Protein AF-A0A147I301-F1 (afdb_monomer)

Mean predicted aligned error: 10.92 Å

Foldseek 3Di:
DDDPDDPPPPPDDPDDDPDPDDPLVVLLVLLVVLFPPVLVVQLVVQLVVLVVDPPPVVSQVSNQVSLVVSLVVGLVVLVVPDDPPDPSPVSSVLRSLSSVLSCCQPCVCRHPVPPRDNVVSSVSSVVSSVVVVVDPPPDD

Organism: NCBI:txid869719

Radius of gyration: 18.65 Å; Cα contacts (8 Å, |Δi|>4): 94; chains: 1; bounding box: 42×57×46 Å

Sequence (140 aa):
MARLYYPQIRRGSLAGGKDNGVDIGEASRKIAKLIPVEIVTAYAALVSASLIVKWETLRFPLVYACFVICWGLTPLYLNMVADAGKPKRNQLIVGGLAFPVWAYLISGHQVVPQFYDPGLATILALLFSLVSALIPMNRN

Structure (mmCIF, N/CA/C/O backbone):
data_AF-A0A147I301-F1
#
_entry.id   AF-A0A147I301-F1
#
loop_
_atom_site.group_PDB
_atom_site.id
_atom_site.type_symbol
_atom_site.label_atom_id
_atom_site.label_alt_id
_atom_site.label_comp_id
_atom_site.label_asym_id
_atom_site.label_entity_id
_atom_site.label_seq_id
_atom_site.pdbx_PDB_ins_code
_atom_site.Cartn_x
_atom_site.Cartn_y
_atom_site.Cartn_z
_atom_site.occupancy
_atom_site.B_iso_or_equiv
_atom_site.auth_seq_id
_atom_site.auth_comp_id
_atom_site.auth_asym_id
_atom_site.auth_atom_id
_atom_site.pdbx_PDB_model_num
ATOM 1 N N . MET A 1 1 ? -22.581 46.675 5.340 1.00 49.38 1 MET A N 1
ATOM 2 C CA . MET A 1 1 ? -22.611 45.248 5.731 1.00 49.38 1 MET A CA 1
ATOM 3 C C . MET A 1 1 ? -22.808 44.404 4.480 1.00 49.38 1 MET A C 1
ATOM 5 O O . MET A 1 1 ? -23.922 44.313 3.984 1.00 49.38 1 MET A O 1
ATOM 9 N N . ALA A 1 2 ? -21.719 43.880 3.915 1.00 46.56 2 ALA A N 1
ATOM 10 C CA . ALA A 1 2 ? -21.736 43.120 2.668 1.00 46.56 2 ALA A CA 1
ATOM 11 C C . ALA A 1 2 ? -21.723 41.615 2.978 1.00 46.56 2 ALA A C 1
ATOM 13 O O . ALA A 1 2 ? -20.779 41.110 3.583 1.00 46.56 2 ALA A O 1
ATOM 14 N N . ARG A 1 3 ? -22.790 40.907 2.590 1.00 51.81 3 ARG A N 1
ATOM 15 C CA . ARG A 1 3 ? -22.838 39.440 2.582 1.00 51.81 3 ARG A CA 1
ATOM 16 C C . ARG A 1 3 ? -21.849 38.944 1.528 1.00 51.81 3 ARG A C 1
ATOM 18 O O . ARG A 1 3 ? -22.073 39.150 0.339 1.00 51.81 3 ARG A O 1
ATOM 25 N N . LEU A 1 4 ? -20.778 38.290 1.967 1.00 52.66 4 LEU A N 1
ATOM 26 C CA . LEU A 1 4 ? -19.875 37.558 1.085 1.00 52.66 4 LEU A CA 1
ATOM 27 C C . LEU A 1 4 ? -20.636 36.373 0.480 1.00 52.66 4 LEU A C 1
ATOM 29 O O . LEU A 1 4 ? -20.881 35.357 1.128 1.00 52.66 4 LEU A O 1
ATOM 33 N N . TYR A 1 5 ? -21.052 36.557 -0.768 1.00 50.88 5 TYR A N 1
ATOM 34 C CA . TYR A 1 5 ? -21.551 35.519 -1.653 1.00 50.88 5 TYR A CA 1
ATOM 35 C C . TYR A 1 5 ? -20.338 34.675 -2.065 1.00 50.88 5 TYR A C 1
ATOM 37 O O . TYR A 1 5 ? -19.540 35.106 -2.893 1.00 50.88 5 TYR A O 1
ATOM 45 N N . TYR A 1 6 ? -20.150 33.497 -1.470 1.00 56.66 6 TYR A N 1
ATOM 46 C CA . TYR A 1 6 ? -19.228 32.524 -2.051 1.00 56.66 6 TYR A CA 1
ATOM 47 C C . TYR A 1 6 ? -19.899 31.929 -3.291 1.00 56.66 6 TYR A C 1
ATOM 49 O O . TYR A 1 6 ? -20.953 31.299 -3.152 1.00 56.66 6 TYR A O 1
ATOM 57 N N . PRO A 1 7 ? -19.337 32.089 -4.501 1.00 46.91 7 PRO A N 1
ATOM 58 C CA . PRO A 1 7 ? -19.775 31.285 -5.623 1.00 46.91 7 PRO A CA 1
ATOM 59 C C . PRO A 1 7 ? -19.456 29.823 -5.298 1.00 46.91 7 PRO A C 1
ATOM 61 O O . PRO A 1 7 ? -18.299 29.432 -5.147 1.00 46.91 7 PRO A O 1
ATOM 64 N N . GLN A 1 8 ? -20.506 29.016 -5.164 1.00 50.91 8 GLN A N 1
ATOM 65 C CA . GLN A 1 8 ? -20.429 27.564 -5.263 1.00 50.91 8 GLN A CA 1
ATOM 66 C C . GLN A 1 8 ? -19.716 27.236 -6.578 1.00 50.91 8 GLN A C 1
ATOM 68 O O . GLN A 1 8 ? -20.297 27.378 -7.656 1.00 50.91 8 GLN A O 1
ATOM 73 N N . ILE A 1 9 ? -18.444 26.838 -6.498 1.00 47.34 9 ILE A N 1
ATOM 74 C CA . ILE A 1 9 ? -17.712 26.319 -7.650 1.00 47.34 9 ILE A CA 1
ATOM 75 C C . ILE A 1 9 ? -18.416 25.023 -8.044 1.00 47.34 9 ILE A C 1
ATOM 77 O O . ILE A 1 9 ? -18.209 23.967 -7.443 1.00 47.34 9 ILE A O 1
ATOM 81 N N . ARG A 1 10 ? -19.288 25.125 -9.052 1.00 43.50 10 ARG A N 1
ATOM 82 C CA . ARG A 1 10 ? -19.818 23.989 -9.799 1.00 43.50 10 ARG A CA 1
ATOM 83 C C . ARG A 1 10 ? -18.626 23.170 -10.283 1.00 43.50 10 ARG A C 1
ATOM 85 O O . ARG A 1 10 ? -17.946 23.551 -11.232 1.00 43.50 10 ARG A O 1
ATOM 92 N N . ARG A 1 11 ? -18.399 22.020 -9.650 1.00 48.19 11 ARG A N 1
ATOM 93 C CA . ARG A 1 11 ? -17.652 20.906 -10.238 1.00 48.19 11 ARG A CA 1
ATOM 94 C C . ARG A 1 11 ? -18.454 20.386 -11.437 1.00 48.19 11 ARG A C 1
ATOM 96 O O . ARG A 1 11 ? -19.238 19.456 -11.308 1.00 48.19 11 ARG A O 1
ATOM 103 N N . GLY A 1 12 ? -18.291 21.038 -12.585 1.00 35.34 12 GLY A N 1
ATOM 104 C CA . GLY A 1 12 ? -18.543 20.458 -13.902 1.00 35.34 12 GLY A CA 1
ATOM 105 C C . GLY A 1 12 ? -17.197 19.996 -14.451 1.00 35.34 12 GLY A C 1
ATOM 106 O O . GLY A 1 12 ? -16.298 20.803 -14.635 1.00 35.34 12 GLY A O 1
ATOM 107 N N . SER A 1 13 ? -16.981 18.687 -14.515 1.00 41.03 13 SER A N 1
ATOM 108 C CA . SER A 1 13 ? -17.124 17.932 -15.763 1.00 41.03 13 SER A CA 1
ATOM 109 C C . SER A 1 13 ? -15.887 18.047 -16.655 1.00 41.03 13 SER A C 1
ATOM 111 O O . SER A 1 13 ? -15.874 18.786 -17.634 1.00 41.03 13 SER A O 1
ATOM 113 N N . LEU A 1 14 ? -14.882 17.224 -16.351 1.00 41.22 14 LEU A N 1
ATOM 114 C CA . LEU A 1 14 ? -14.133 16.553 -17.407 1.00 41.22 14 LEU A CA 1
ATOM 115 C C . LEU A 1 14 ? -14.726 15.155 -17.525 1.00 41.22 14 LEU A C 1
ATOM 117 O O . LEU A 1 14 ? -14.475 14.272 -16.709 1.00 41.22 14 LEU A O 1
ATOM 121 N N . ALA A 1 15 ? -15.609 15.030 -18.509 1.00 41.59 15 ALA A N 1
ATOM 122 C CA . ALA A 1 15 ? -16.113 13.768 -18.992 1.00 41.59 15 ALA A CA 1
ATOM 123 C C . ALA A 1 15 ? -14.938 12.914 -19.481 1.00 41.59 15 ALA A C 1
ATOM 125 O O . ALA A 1 15 ? -14.128 13.355 -20.293 1.00 41.59 15 ALA A O 1
ATOM 126 N N . GLY A 1 16 ? -14.894 11.683 -18.991 1.00 33.72 16 GLY A N 1
ATOM 127 C CA . GLY A 1 16 ? -13.995 10.639 -19.445 1.00 33.72 16 GLY A CA 1
ATOM 128 C C . GLY A 1 16 ? -14.456 9.314 -18.863 1.00 33.72 16 GLY A C 1
ATOM 129 O O . GLY A 1 16 ? -13.964 8.906 -17.822 1.00 33.72 16 GLY A O 1
ATOM 130 N N . GLY A 1 17 ? -15.428 8.681 -19.521 1.00 33.94 17 GLY A N 1
ATOM 131 C CA . GLY A 1 17 ? -15.779 7.282 -19.270 1.00 33.94 17 GLY A CA 1
ATOM 132 C C . GLY A 1 17 ? -17.070 7.077 -18.489 1.00 33.94 17 GLY A C 1
ATOM 133 O O . GLY A 1 17 ? -17.086 6.973 -17.270 1.00 33.94 17 GLY A O 1
ATOM 134 N N . LYS A 1 18 ? -18.166 6.959 -19.233 1.00 46.00 18 LYS A N 1
ATOM 135 C CA . LYS A 1 18 ? -19.374 6.264 -18.803 1.00 46.00 18 LYS A CA 1
ATOM 136 C C . LYS A 1 18 ? -19.046 4.769 -18.838 1.00 46.00 18 LYS A C 1
ATOM 138 O O . LYS A 1 18 ? -19.256 4.144 -19.868 1.00 46.00 18 LYS A O 1
ATOM 143 N N . ASP A 1 19 ? -18.496 4.232 -17.756 1.00 43.81 19 ASP A N 1
ATOM 144 C CA . ASP A 1 19 ? -18.355 2.790 -17.572 1.00 43.81 19 ASP A CA 1
ATOM 145 C C . ASP A 1 19 ? -19.260 2.376 -16.415 1.00 43.81 19 ASP A C 1
ATOM 147 O O . ASP A 1 19 ? -19.164 2.913 -15.316 1.00 43.81 19 ASP A O 1
ATOM 151 N N . ASN A 1 20 ? -20.112 1.375 -16.631 1.00 45.38 20 ASN A N 1
ATOM 152 C CA . ASN A 1 20 ? -20.772 0.630 -15.550 1.00 45.38 20 ASN A CA 1
ATOM 153 C C . ASN A 1 20 ? -19.755 -0.270 -14.805 1.00 45.38 20 ASN A C 1
ATOM 155 O O . ASN A 1 20 ? -20.093 -1.352 -14.328 1.00 45.38 20 ASN A O 1
ATOM 159 N N . GLY A 1 21 ? -18.489 0.151 -14.778 1.00 53.06 21 GLY A N 1
ATOM 160 C CA . GLY A 1 21 ? -17.378 -0.478 -14.098 1.00 53.06 21 GLY A CA 1
ATOM 161 C C . GLY A 1 21 ? -17.239 0.115 -12.705 1.00 53.06 21 GLY A C 1
ATOM 162 O O . GLY A 1 21 ? -17.524 1.285 -12.464 1.00 53.06 21 GLY A O 1
ATOM 163 N N . VAL A 1 22 ? -16.828 -0.726 -11.770 1.00 61.50 22 VAL A N 1
ATOM 164 C CA . VAL A 1 22 ? -16.549 -0.364 -10.380 1.00 61.50 22 VAL A CA 1
ATOM 165 C C . VAL A 1 22 ? -15.634 0.867 -10.336 1.00 61.50 22 VAL A C 1
ATOM 167 O O . VAL A 1 22 ? -14.560 0.845 -10.932 1.00 61.50 22 VAL A O 1
ATOM 170 N N . ASP A 1 23 ? -16.028 1.925 -9.616 1.00 74.88 23 ASP A N 1
ATOM 171 C CA . ASP A 1 23 ? -15.195 3.122 -9.435 1.00 74.88 23 ASP A CA 1
ATOM 172 C C . ASP A 1 23 ? -14.007 2.793 -8.510 1.00 74.88 23 ASP A C 1
ATOM 174 O O . ASP A 1 23 ? -14.069 2.877 -7.276 1.00 74.88 23 ASP A O 1
ATOM 178 N N . ILE A 1 24 ? -12.912 2.345 -9.129 1.00 71.25 24 ILE A N 1
ATOM 179 C CA . ILE A 1 24 ? -11.674 1.908 -8.466 1.00 71.25 24 ILE A CA 1
ATOM 180 C C . ILE A 1 24 ? -11.107 3.023 -7.575 1.00 71.25 24 ILE A C 1
ATOM 182 O O . ILE A 1 24 ? -10.552 2.759 -6.502 1.00 71.25 24 ILE A O 1
ATOM 186 N N . GLY A 1 25 ? -11.282 4.282 -7.988 1.00 76.38 25 GLY A N 1
ATOM 187 C CA . GLY A 1 25 ? -10.840 5.444 -7.226 1.00 76.38 25 GLY A CA 1
ATOM 188 C C . GLY A 1 25 ? -11.597 5.588 -5.908 1.00 76.38 25 GLY A C 1
ATOM 189 O O . GLY A 1 25 ? -10.996 5.909 -4.878 1.00 76.38 25 GLY A O 1
ATOM 190 N N . GLU A 1 26 ? -12.900 5.316 -5.907 1.00 80.06 26 GLU A N 1
ATOM 191 C CA . GLU A 1 26 ? -13.709 5.337 -4.690 1.00 80.06 26 GLU A CA 1
ATOM 192 C C . GLU A 1 26 ? -13.355 4.176 -3.748 1.00 80.06 26 GLU A C 1
ATOM 194 O O . GLU A 1 26 ? -13.159 4.401 -2.547 1.00 80.06 26 GLU A O 1
ATOM 199 N N . ALA A 1 27 ? -13.213 2.956 -4.279 1.00 80.19 27 ALA A N 1
ATOM 200 C CA . ALA A 1 27 ? -12.814 1.782 -3.499 1.00 80.19 27 ALA A CA 1
ATOM 201 C C . ALA A 1 27 ? -11.448 1.998 -2.826 1.00 80.19 27 ALA A C 1
ATOM 203 O O . ALA A 1 27 ? -11.322 1.838 -1.611 1.00 80.19 27 ALA A O 1
ATOM 204 N N . SER A 1 28 ? -10.457 2.481 -3.582 1.00 82.69 28 SER A N 1
ATOM 205 C CA . SER A 1 28 ? -9.136 2.832 -3.054 1.00 82.69 28 SER A CA 1
ATOM 206 C C . SER A 1 28 ? -9.218 3.837 -1.903 1.00 82.69 28 SER A C 1
ATOM 208 O O . SER A 1 28 ? -8.630 3.618 -0.844 1.00 82.69 28 SER A O 1
ATOM 210 N N . ARG A 1 29 ? -10.007 4.911 -2.055 1.00 84.56 29 ARG A N 1
ATOM 211 C CA . ARG A 1 29 ? -10.186 5.925 -1.001 1.00 84.56 29 ARG A CA 1
ATOM 212 C C . ARG A 1 29 ? -10.822 5.356 0.262 1.00 84.56 29 ARG A C 1
ATOM 214 O O . ARG A 1 29 ? -10.479 5.805 1.352 1.00 84.56 29 ARG A O 1
ATOM 221 N N . LYS A 1 30 ? -11.764 4.416 0.143 1.00 84.62 30 LYS A N 1
ATOM 222 C CA . LYS A 1 30 ? -12.389 3.766 1.307 1.00 84.62 30 LYS A CA 1
ATOM 223 C C . LYS A 1 30 ? -11.376 2.923 2.073 1.00 84.62 30 LYS A C 1
ATOM 225 O O . LYS A 1 30 ? -11.301 3.053 3.289 1.00 84.62 30 LYS A O 1
ATOM 230 N N . ILE A 1 31 ? -10.561 2.142 1.366 1.00 83.81 31 ILE A N 1
ATOM 231 C CA . ILE A 1 31 ? -9.522 1.307 1.981 1.00 83.81 31 ILE A CA 1
ATOM 232 C C . ILE A 1 31 ? -8.424 2.181 2.600 1.00 83.81 31 ILE A C 1
ATOM 234 O O . ILE A 1 31 ? -8.017 1.941 3.732 1.00 83.81 31 ILE A O 1
ATOM 238 N N . ALA A 1 32 ? -8.016 3.255 1.917 1.00 84.38 32 ALA A N 1
ATOM 239 C CA . ALA A 1 32 ? -7.007 4.190 2.413 1.00 84.38 32 ALA A CA 1
ATOM 240 C C . ALA A 1 32 ? -7.388 4.843 3.753 1.00 84.38 32 ALA A C 1
ATOM 242 O O . ALA A 1 32 ? -6.507 5.146 4.547 1.00 84.38 32 ALA A O 1
ATOM 243 N N . LYS A 1 33 ? -8.686 5.023 4.045 1.00 85.25 33 LYS A N 1
ATOM 244 C CA . LYS A 1 33 ? -9.157 5.557 5.339 1.00 85.25 33 LYS A CA 1
ATOM 245 C C . LYS A 1 33 ? -8.899 4.623 6.524 1.00 85.25 33 LYS A C 1
ATOM 247 O O . LYS A 1 33 ? -8.983 5.070 7.662 1.00 85.25 33 LYS A O 1
ATOM 252 N N . LEU A 1 34 ? -8.644 3.340 6.269 1.00 84.06 34 LEU A N 1
ATOM 253 C CA . LEU A 1 34 ? -8.349 2.342 7.300 1.00 84.06 34 LEU A CA 1
ATOM 254 C C . LEU A 1 34 ? -6.855 2.299 7.655 1.00 84.06 34 LEU A C 1
ATOM 256 O O . LEU A 1 34 ? -6.466 1.611 8.596 1.00 84.06 34 LEU A O 1
ATOM 260 N N . ILE A 1 35 ? -6.028 3.029 6.906 1.00 87.56 35 ILE A N 1
ATOM 261 C CA . ILE A 1 35 ? -4.578 3.104 7.059 1.00 87.56 35 ILE A CA 1
ATOM 262 C C . ILE A 1 35 ? -4.237 4.510 7.586 1.00 87.56 35 ILE A C 1
ATOM 264 O O . ILE A 1 35 ? -4.861 5.483 7.156 1.00 87.56 35 ILE A O 1
ATOM 268 N N . PRO A 1 36 ? -3.250 4.663 8.487 1.00 87.62 36 PRO A N 1
ATOM 269 C CA . PRO A 1 36 ? -2.754 5.980 8.878 1.00 87.62 36 PRO A CA 1
ATOM 270 C C . PRO A 1 36 ? -2.301 6.802 7.662 1.00 87.62 36 PRO A C 1
ATOM 272 O O . PRO A 1 36 ? -1.589 6.299 6.783 1.00 87.62 36 PRO A O 1
ATOM 275 N N . VAL A 1 37 ? -2.709 8.071 7.602 1.00 89.44 37 VAL A N 1
ATOM 276 C CA . VAL A 1 37 ? -2.473 8.943 6.437 1.00 89.44 37 VAL A CA 1
ATOM 277 C C . VAL A 1 37 ? -0.981 9.197 6.201 1.00 89.44 37 VAL A C 1
ATOM 279 O O . VAL A 1 37 ? -0.539 9.346 5.062 1.00 89.44 37 VAL A O 1
ATOM 282 N N . GLU A 1 38 ? -0.184 9.178 7.263 1.00 91.81 38 GLU A N 1
ATOM 283 C CA . GLU A 1 38 ? 1.268 9.316 7.244 1.00 91.81 38 GLU A CA 1
ATOM 284 C C . GLU A 1 38 ? 1.914 8.157 6.481 1.00 91.81 38 GLU A C 1
ATOM 286 O O . GLU A 1 38 ? 2.797 8.374 5.656 1.00 91.81 38 GLU A O 1
ATOM 291 N N . ILE A 1 39 ? 1.428 6.928 6.693 1.00 92.25 39 ILE A N 1
ATOM 292 C CA . ILE A 1 39 ? 1.944 5.739 6.007 1.00 92.25 39 ILE A CA 1
ATOM 293 C C . ILE A 1 39 ? 1.553 5.765 4.528 1.00 92.25 39 ILE A C 1
ATOM 295 O O . ILE A 1 39 ? 2.390 5.505 3.664 1.00 92.25 39 ILE A O 1
ATOM 299 N N . VAL A 1 40 ? 0.301 6.123 4.226 1.00 91.06 40 VAL A N 1
ATOM 300 C CA . VAL A 1 40 ? -0.206 6.238 2.848 1.00 91.06 40 VAL A CA 1
ATOM 301 C C . VAL A 1 40 ? 0.589 7.276 2.055 1.00 91.06 40 VAL A C 1
ATOM 303 O O . VAL A 1 40 ? 1.033 6.995 0.941 1.00 91.06 40 VAL A O 1
ATOM 306 N N . THR A 1 41 ? 0.791 8.466 2.624 1.00 92.44 41 THR A N 1
ATOM 307 C CA . THR A 1 41 ? 1.517 9.558 1.959 1.00 92.44 41 THR A CA 1
ATOM 308 C C . THR A 1 41 ? 3.004 9.250 1.815 1.00 92.44 41 THR A C 1
ATOM 310 O O . THR A 1 41 ? 3.545 9.444 0.725 1.00 92.44 41 THR A O 1
ATOM 313 N N . ALA A 1 42 ? 3.651 8.701 2.850 1.00 93.38 42 ALA A N 1
ATOM 314 C CA . ALA A 1 42 ? 5.047 8.277 2.782 1.00 93.38 42 ALA A CA 1
ATOM 315 C C . ALA A 1 42 ? 5.257 7.199 1.712 1.00 93.38 42 ALA A C 1
ATOM 317 O O . ALA A 1 42 ? 6.143 7.333 0.870 1.00 93.38 42 ALA A O 1
ATOM 318 N N . TYR A 1 43 ? 4.412 6.165 1.688 1.00 93.12 43 TYR A N 1
ATOM 319 C CA . TYR A 1 43 ? 4.502 5.107 0.686 1.00 93.12 43 TYR A CA 1
ATOM 320 C C . TYR A 1 43 ? 4.292 5.648 -0.731 1.00 93.12 43 TYR A C 1
ATOM 322 O O . TYR A 1 43 ? 5.111 5.392 -1.611 1.00 93.12 43 TYR A O 1
ATOM 330 N N . ALA A 1 44 ? 3.245 6.449 -0.956 1.00 90.62 44 ALA A N 1
ATOM 331 C CA . ALA A 1 44 ? 2.974 7.038 -2.266 1.00 90.62 44 ALA A CA 1
ATOM 332 C C . ALA A 1 44 ? 4.136 7.921 -2.756 1.00 90.62 44 ALA A C 1
ATOM 334 O O . ALA A 1 44 ? 4.502 7.866 -3.934 1.00 90.62 44 ALA A O 1
ATOM 335 N N . ALA A 1 45 ? 4.750 8.696 -1.856 1.00 93.19 45 ALA A N 1
ATOM 336 C CA . ALA A 1 45 ? 5.921 9.509 -2.163 1.00 93.19 45 ALA A CA 1
ATOM 337 C C . ALA A 1 45 ? 7.146 8.647 -2.508 1.00 93.19 45 ALA A C 1
ATOM 339 O O . ALA A 1 45 ? 7.804 8.914 -3.509 1.00 93.19 45 ALA A O 1
ATOM 340 N N . LEU A 1 46 ? 7.423 7.590 -1.736 1.00 92.25 46 LEU A N 1
ATOM 341 C CA . LEU A 1 46 ? 8.540 6.668 -1.980 1.00 92.25 46 LEU A CA 1
ATOM 342 C C . LEU A 1 46 ? 8.391 5.919 -3.309 1.00 92.25 46 LEU A C 1
ATOM 344 O O . LEU A 1 46 ? 9.338 5.844 -4.092 1.00 92.25 46 LEU A O 1
ATOM 348 N N . VAL A 1 47 ? 7.188 5.419 -3.598 1.00 90.50 47 VAL A N 1
ATOM 349 C CA . VAL A 1 47 ? 6.868 4.776 -4.878 1.00 90.50 47 VAL A CA 1
ATOM 350 C C . VAL A 1 47 ? 7.061 5.766 -6.026 1.00 90.50 47 VAL A C 1
ATOM 352 O O . VAL A 1 47 ? 7.727 5.437 -7.004 1.00 90.50 47 VAL A O 1
ATOM 355 N N . SER A 1 48 ? 6.572 7.000 -5.892 1.00 89.50 48 SER A N 1
ATOM 356 C CA . SER A 1 48 ? 6.757 8.040 -6.914 1.00 89.50 48 SER A CA 1
ATOM 357 C C . SER A 1 48 ? 8.232 8.408 -7.108 1.00 89.50 48 SER A C 1
ATOM 359 O O . SER A 1 48 ? 8.692 8.547 -8.238 1.00 89.50 48 SER A O 1
ATOM 361 N N . ALA A 1 49 ? 9.002 8.504 -6.023 1.00 90.06 49 ALA A N 1
ATOM 362 C CA . ALA A 1 49 ? 10.437 8.771 -6.068 1.00 90.06 49 ALA A CA 1
ATOM 363 C C . ALA A 1 49 ? 11.215 7.635 -6.751 1.00 90.06 49 ALA A C 1
ATOM 365 O O . ALA A 1 49 ? 12.176 7.897 -7.475 1.00 90.06 49 ALA A O 1
ATOM 366 N N . SER A 1 50 ? 10.773 6.383 -6.598 1.00 87.06 50 SER A N 1
ATOM 367 C CA . SER A 1 50 ? 11.382 5.236 -7.282 1.00 87.06 50 SER A CA 1
ATOM 368 C C . SER A 1 50 ? 11.321 5.348 -8.811 1.00 87.06 50 SER A C 1
ATOM 370 O O . SER A 1 50 ? 12.200 4.830 -9.495 1.00 87.06 50 SER A O 1
ATOM 372 N N . LEU A 1 51 ? 10.329 6.067 -9.356 1.00 85.75 51 LEU A N 1
ATOM 373 C CA . LEU A 1 51 ? 10.187 6.302 -10.798 1.00 85.75 51 LEU A CA 1
ATOM 374 C C . LEU A 1 51 ? 11.305 7.194 -11.355 1.00 85.75 51 LEU A C 1
ATOM 376 O O . LEU A 1 51 ? 11.569 7.171 -12.552 1.00 85.75 51 LEU A O 1
ATOM 380 N N . ILE A 1 52 ? 11.952 7.979 -10.490 1.00 90.00 52 ILE A N 1
ATOM 381 C CA . ILE A 1 52 ? 13.036 8.906 -10.840 1.00 90.00 52 ILE A CA 1
ATOM 382 C C . ILE A 1 52 ? 14.389 8.171 -10.876 1.00 90.00 52 ILE A C 1
ATOM 384 O O . ILE A 1 52 ? 15.343 8.624 -11.515 1.00 90.00 52 ILE A O 1
ATOM 388 N N . VAL A 1 53 ? 14.493 7.018 -10.207 1.00 88.31 53 VAL A N 1
ATOM 389 C CA . VAL A 1 53 ? 15.720 6.220 -10.155 1.00 88.31 53 VAL A CA 1
ATOM 390 C C . VAL A 1 53 ? 15.992 5.614 -11.532 1.00 88.31 53 VAL A C 1
ATOM 392 O O . VAL A 1 53 ? 15.255 4.758 -12.008 1.00 88.31 53 VAL A O 1
ATOM 395 N N . LYS A 1 54 ? 17.095 6.036 -12.164 1.00 86.25 54 LYS A N 1
ATOM 396 C CA . LYS A 1 54 ? 17.491 5.592 -13.517 1.00 86.25 54 LYS A CA 1
ATOM 397 C C . LYS A 1 54 ? 17.875 4.109 -13.603 1.00 86.25 54 LYS A C 1
ATOM 399 O O . LYS A 1 54 ? 17.955 3.554 -14.690 1.00 86.25 54 LYS A O 1
ATOM 404 N N . TRP A 1 55 ? 18.176 3.491 -12.465 1.00 86.81 55 TRP A N 1
ATOM 405 C CA . TRP A 1 55 ? 18.681 2.127 -12.379 1.00 86.81 55 TRP A CA 1
ATOM 406 C C . TRP A 1 55 ? 17.495 1.168 -12.279 1.00 86.81 55 TRP A C 1
ATOM 408 O O . TRP A 1 55 ? 16.987 0.917 -11.185 1.00 86.81 55 TRP A O 1
ATOM 418 N N . GLU A 1 56 ? 17.041 0.637 -13.415 1.00 80.75 56 GLU A N 1
ATOM 419 C CA . GLU A 1 56 ? 15.858 -0.236 -13.476 1.00 80.75 56 GLU A CA 1
ATOM 420 C C . GLU A 1 56 ? 15.977 -1.470 -12.573 1.00 80.75 56 GLU A C 1
ATOM 422 O O . GLU A 1 56 ? 15.015 -1.839 -11.899 1.00 80.75 56 GLU A O 1
ATOM 427 N N . THR A 1 57 ? 17.176 -2.048 -12.463 1.00 86.19 57 THR A N 1
ATOM 428 C CA . THR A 1 57 ? 17.471 -3.186 -11.578 1.00 86.19 57 THR A CA 1
ATOM 429 C C . THR A 1 57 ? 17.273 -2.879 -10.096 1.00 86.19 57 THR A C 1
ATOM 431 O O . THR A 1 57 ? 16.953 -3.785 -9.330 1.00 86.19 57 THR A O 1
ATOM 434 N N . LEU A 1 58 ? 17.431 -1.620 -9.674 1.00 87.06 58 LEU A N 1
ATOM 435 C CA . LEU A 1 58 ? 17.226 -1.206 -8.282 1.00 87.06 58 LEU A CA 1
ATOM 436 C C . LEU A 1 58 ? 15.793 -0.756 -8.001 1.00 87.06 58 LEU A C 1
ATOM 438 O O . LEU A 1 58 ? 15.382 -0.722 -6.844 1.00 87.06 58 LEU A O 1
ATOM 442 N N . ARG A 1 59 ? 15.009 -0.438 -9.032 1.00 85.00 59 ARG A N 1
ATOM 443 C CA . ARG A 1 59 ? 13.660 0.107 -8.862 1.00 85.00 59 ARG A CA 1
ATOM 444 C C . ARG A 1 59 ? 12.710 -0.894 -8.208 1.00 85.00 59 ARG A C 1
ATOM 446 O O . ARG A 1 59 ? 12.048 -0.550 -7.233 1.00 85.00 59 ARG A O 1
ATOM 453 N N . PHE A 1 60 ? 12.694 -2.135 -8.690 1.00 86.75 60 PHE A N 1
ATOM 454 C CA . PHE A 1 60 ? 11.880 -3.207 -8.110 1.00 86.75 60 PHE A CA 1
ATOM 455 C C . PHE A 1 60 ? 12.214 -3.498 -6.633 1.00 86.75 60 PHE A C 1
ATOM 457 O O . PHE A 1 60 ? 11.313 -3.383 -5.798 1.00 86.75 60 PHE A O 1
ATOM 464 N N . PRO A 1 61 ? 13.472 -3.820 -6.256 1.00 89.38 61 PRO A N 1
ATOM 465 C CA . PRO A 1 61 ? 13.795 -4.122 -4.863 1.00 89.38 61 PRO A CA 1
ATOM 466 C C . PRO A 1 61 ? 13.580 -2.919 -3.938 1.00 89.38 61 PRO A C 1
ATOM 468 O O . PRO A 1 61 ? 13.214 -3.114 -2.783 1.00 89.38 61 PRO A O 1
ATOM 471 N N . LEU A 1 62 ? 13.740 -1.686 -4.431 1.00 90.06 62 LEU A N 1
ATOM 472 C CA . LEU A 1 62 ? 13.480 -0.476 -3.651 1.00 90.06 62 LEU A CA 1
ATOM 473 C C . LEU A 1 62 ? 11.984 -0.309 -3.361 1.00 90.06 62 LEU A C 1
ATOM 475 O O . LEU A 1 62 ? 11.607 -0.144 -2.203 1.00 90.06 62 LEU A O 1
ATOM 479 N N . VAL A 1 63 ? 11.121 -0.423 -4.376 1.00 89.50 63 VAL A N 1
ATOM 480 C CA . VAL A 1 63 ? 9.659 -0.361 -4.195 1.00 89.50 63 VAL A CA 1
ATOM 481 C C . VAL A 1 63 ? 9.167 -1.484 -3.283 1.00 89.50 63 VAL A C 1
ATOM 483 O O . VAL A 1 63 ? 8.343 -1.244 -2.398 1.00 89.50 63 VAL A O 1
ATOM 486 N N . TYR A 1 64 ? 9.700 -2.694 -3.457 1.00 90.62 64 TYR A N 1
ATOM 487 C CA . TYR A 1 64 ? 9.380 -3.836 -2.607 1.00 90.62 64 TYR A CA 1
ATOM 488 C C . TYR A 1 64 ? 9.839 -3.618 -1.157 1.00 90.62 64 TYR A C 1
ATOM 490 O O . TYR A 1 64 ? 9.070 -3.854 -0.226 1.00 90.62 64 TYR A O 1
ATOM 498 N N . ALA A 1 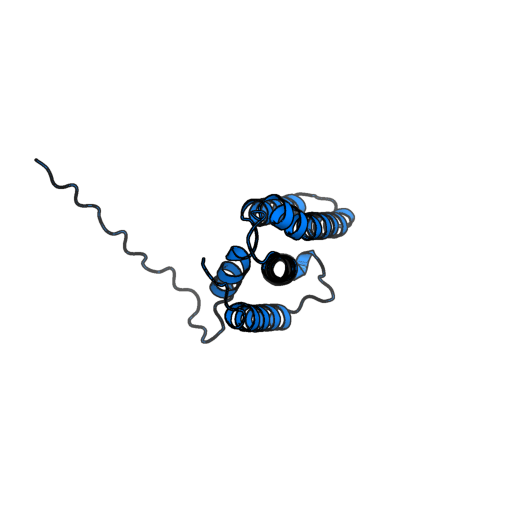65 ? 11.049 -3.093 -0.940 1.00 91.75 65 ALA A N 1
ATOM 499 C CA . ALA A 1 65 ? 11.531 -2.741 0.393 1.00 91.75 65 ALA A CA 1
ATOM 500 C C . ALA A 1 65 ? 10.641 -1.674 1.049 1.00 91.75 65 ALA A C 1
ATOM 502 O O . ALA A 1 65 ? 10.232 -1.845 2.196 1.00 91.75 65 ALA A O 1
ATOM 503 N N . CYS A 1 66 ? 10.267 -0.619 0.317 1.00 92.31 66 CYS A N 1
ATOM 504 C CA . CYS A 1 66 ? 9.327 0.394 0.801 1.00 92.31 66 CYS A CA 1
ATOM 5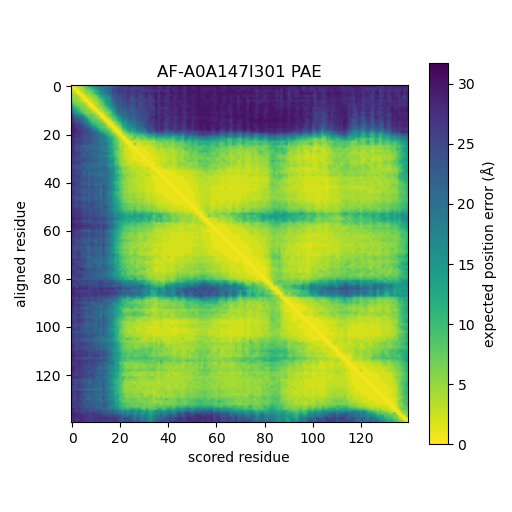05 C C . CYS A 1 66 ? 7.971 -0.217 1.170 1.00 92.31 66 CYS A C 1
ATOM 507 O O . CYS A 1 66 ? 7.407 0.132 2.204 1.00 92.31 66 CYS A O 1
ATOM 509 N N . PHE A 1 67 ? 7.465 -1.151 0.361 1.00 93.31 67 PHE A N 1
ATOM 510 C CA . PHE A 1 67 ? 6.233 -1.876 0.654 1.00 93.31 67 PHE A CA 1
ATOM 511 C C . PHE A 1 67 ? 6.335 -2.667 1.963 1.00 93.31 67 PHE A C 1
ATOM 513 O O . PHE A 1 67 ? 5.487 -2.491 2.832 1.00 93.31 67 PHE A O 1
ATOM 520 N N . VAL A 1 68 ? 7.381 -3.480 2.143 1.00 93.31 68 VAL A N 1
ATOM 521 C CA . VAL A 1 68 ? 7.572 -4.294 3.358 1.00 93.31 68 VAL A CA 1
ATOM 522 C C . VAL A 1 68 ? 7.737 -3.414 4.600 1.00 93.31 68 VAL A C 1
ATOM 524 O O . VAL A 1 68 ? 7.129 -3.689 5.634 1.00 93.31 68 VAL A O 1
ATOM 527 N N . ILE A 1 69 ? 8.508 -2.328 4.492 1.00 93.12 69 ILE A N 1
ATOM 528 C CA . ILE A 1 69 ? 8.716 -1.367 5.581 1.00 93.12 69 ILE A CA 1
ATOM 529 C C . ILE A 1 69 ? 7.384 -0.718 5.973 1.00 93.12 69 ILE A C 1
ATOM 531 O O . ILE A 1 69 ? 6.982 -0.806 7.132 1.00 93.12 69 ILE A O 1
ATOM 535 N N . CYS A 1 70 ? 6.657 -0.119 5.025 1.00 91.56 70 CYS A N 1
ATOM 536 C CA . CYS A 1 70 ? 5.369 0.525 5.299 1.00 91.56 70 CYS A CA 1
ATOM 537 C C . CYS A 1 70 ? 4.308 -0.472 5.789 1.00 91.56 70 CYS A C 1
ATOM 539 O O . CYS A 1 70 ? 3.504 -0.139 6.665 1.00 91.56 70 CYS A O 1
ATOM 541 N N . TRP A 1 71 ? 4.332 -1.708 5.285 1.00 92.31 71 TRP A N 1
ATOM 542 C CA . TRP A 1 71 ? 3.431 -2.760 5.738 1.00 92.31 71 TRP A CA 1
ATOM 543 C C . TRP A 1 71 ? 3.687 -3.142 7.194 1.00 92.31 71 TRP A C 1
ATOM 545 O O . TRP A 1 71 ? 2.730 -3.221 7.952 1.00 92.31 71 TRP A O 1
ATOM 555 N N . GLY A 1 72 ? 4.947 -3.299 7.612 1.00 90.19 72 GLY A N 1
ATOM 556 C CA . GLY A 1 72 ? 5.303 -3.558 9.012 1.00 90.19 72 GLY A CA 1
ATOM 557 C C . GLY A 1 72 ? 5.070 -2.355 9.934 1.00 90.19 72 GLY A C 1
ATOM 558 O O . GLY A 1 72 ? 4.651 -2.517 11.081 1.00 90.19 72 GLY A O 1
ATOM 559 N N . LEU A 1 73 ? 5.269 -1.137 9.423 1.00 89.12 73 LEU A N 1
ATOM 560 C CA . LEU A 1 73 ? 4.992 0.099 10.158 1.00 89.12 73 LEU A CA 1
ATOM 561 C C . LEU A 1 73 ? 3.497 0.328 10.395 1.00 89.12 73 LEU A C 1
ATOM 563 O O . LEU A 1 73 ? 3.147 0.911 11.412 1.00 89.12 73 LEU A O 1
ATOM 567 N N . THR A 1 74 ? 2.612 -0.137 9.512 1.00 89.06 74 THR A N 1
ATOM 568 C CA . THR A 1 74 ? 1.158 0.052 9.661 1.00 89.06 74 THR A CA 1
ATOM 569 C C . THR A 1 74 ? 0.604 -0.529 10.975 1.00 89.06 74 THR A C 1
ATOM 571 O O . THR A 1 74 ? 0.021 0.229 11.755 1.00 89.06 74 THR A O 1
ATOM 574 N N . PRO A 1 75 ? 0.778 -1.831 11.291 1.00 87.12 75 PRO A N 1
ATOM 575 C CA . PRO A 1 75 ? 0.324 -2.385 12.559 1.00 87.12 75 PRO A CA 1
ATOM 576 C C . PRO A 1 75 ? 1.136 -1.840 13.739 1.00 87.12 75 PRO A C 1
ATOM 578 O O . PRO A 1 75 ? 0.572 -1.639 14.811 1.00 87.12 75 PRO A O 1
ATOM 581 N N . LEU A 1 76 ? 2.430 -1.543 13.565 1.00 87.44 76 LEU A N 1
ATOM 582 C CA . LEU A 1 76 ? 3.241 -0.949 14.631 1.00 87.44 76 LEU A CA 1
ATOM 583 C C . LEU A 1 76 ? 2.698 0.427 15.045 1.00 87.44 76 LEU A C 1
ATOM 585 O O . LEU A 1 76 ? 2.498 0.685 16.230 1.00 87.44 76 LEU A O 1
ATOM 589 N N . TYR A 1 77 ? 2.391 1.276 14.065 1.00 84.75 77 TYR A N 1
ATOM 590 C CA . TYR A 1 77 ? 1.831 2.607 14.270 1.00 84.75 77 TYR A CA 1
ATOM 591 C C . TYR A 1 77 ? 0.447 2.531 14.918 1.00 84.75 77 TYR A C 1
ATOM 593 O O . TYR A 1 77 ? 0.192 3.199 15.917 1.00 84.75 77 TYR A O 1
ATOM 601 N N . LEU A 1 78 ? -0.434 1.661 14.408 1.00 83.44 78 LEU A N 1
ATOM 602 C CA . LEU A 1 78 ? -1.754 1.446 15.006 1.00 83.44 78 LEU A CA 1
ATOM 603 C C . LEU A 1 78 ? -1.657 0.958 16.456 1.00 83.44 78 LEU A C 1
ATOM 605 O O . LEU A 1 78 ? -2.460 1.370 17.287 1.00 83.44 78 LEU A O 1
ATOM 609 N N . ASN A 1 79 ? -0.667 0.125 16.786 1.00 84.31 79 ASN A N 1
ATOM 610 C CA . ASN A 1 79 ? -0.447 -0.320 18.159 1.00 84.31 79 ASN A CA 1
ATOM 611 C C . ASN A 1 79 ? 0.017 0.822 19.081 1.00 84.31 79 ASN A C 1
ATOM 613 O O . ASN A 1 79 ? -0.398 0.868 20.238 1.00 84.31 79 ASN A O 1
ATOM 617 N N . MET A 1 80 ? 0.842 1.746 18.574 1.00 83.12 80 MET A N 1
ATOM 618 C CA . MET A 1 80 ? 1.307 2.918 19.329 1.00 83.12 80 MET A CA 1
ATOM 619 C C . MET A 1 80 ? 0.201 3.951 19.566 1.00 83.12 80 MET A C 1
ATOM 621 O O . MET A 1 80 ? 0.148 4.542 20.640 1.00 83.12 80 MET A O 1
ATOM 625 N N . VAL A 1 81 ? -0.677 4.166 18.583 1.00 80.44 81 VAL A N 1
ATOM 626 C CA . VAL A 1 81 ? -1.749 5.176 18.660 1.00 80.44 81 VAL A CA 1
ATOM 627 C C . VAL A 1 81 ? -3.008 4.647 19.359 1.00 80.44 81 VAL A C 1
ATOM 629 O O . VAL A 1 81 ? -3.834 5.428 19.822 1.00 80.44 81 VAL A O 1
ATOM 632 N N . ALA A 1 82 ? -3.180 3.328 19.474 1.00 74.44 82 ALA A N 1
ATOM 633 C CA . ALA A 1 82 ? -4.360 2.754 20.111 1.00 74.44 82 ALA A CA 1
ATOM 634 C C . ALA A 1 82 ? -4.381 2.974 21.637 1.00 74.44 82 ALA A C 1
ATOM 636 O O . ALA A 1 82 ? -3.580 2.394 22.380 1.00 74.44 82 ALA A O 1
ATOM 637 N N . ASP A 1 83 ? -5.393 3.705 22.115 1.00 71.44 83 ASP A N 1
ATOM 638 C CA . ASP A 1 83 ? -5.680 3.893 23.540 1.00 71.44 83 ASP A CA 1
ATOM 639 C C . ASP A 1 83 ? -5.796 2.560 24.291 1.00 71.44 83 ASP A C 1
ATOM 641 O O . ASP A 1 83 ? -6.392 1.590 23.811 1.00 71.44 83 ASP A O 1
ATOM 645 N N . ALA A 1 84 ? -5.244 2.507 25.506 1.00 63.00 84 ALA A N 1
ATOM 646 C CA . ALA A 1 84 ? -5.136 1.295 26.323 1.00 63.00 84 ALA A CA 1
ATOM 647 C C . ALA A 1 84 ? -6.479 0.600 26.651 1.00 63.00 84 ALA A C 1
ATOM 649 O O . ALA A 1 84 ? -6.463 -0.568 27.026 1.00 63.00 84 ALA A O 1
ATOM 650 N N . GLY A 1 85 ? -7.624 1.270 26.476 1.00 61.47 85 GLY A N 1
ATOM 651 C CA . GLY A 1 85 ? -8.949 0.777 26.877 1.00 61.47 85 GLY A CA 1
ATOM 652 C C . GLY A 1 85 ? -9.894 0.302 25.762 1.00 61.47 85 GLY A C 1
ATOM 653 O O . GLY A 1 85 ? -11.027 -0.060 26.071 1.00 61.47 85 GLY A O 1
ATOM 654 N N . LYS A 1 86 ? -9.496 0.310 24.481 1.00 62.53 86 LYS A N 1
ATOM 655 C CA . LYS A 1 86 ? -10.377 -0.070 23.349 1.00 62.53 86 LYS A CA 1
ATOM 656 C C . LYS A 1 86 ? -10.011 -1.438 22.750 1.00 62.53 86 LYS A C 1
ATOM 658 O O . LYS A 1 86 ? -8.859 -1.852 22.863 1.00 62.53 86 LYS A O 1
ATOM 663 N N . PRO A 1 87 ? -10.947 -2.172 22.111 1.00 61.25 87 PRO A N 1
ATOM 664 C CA . PRO A 1 87 ? -10.671 -3.490 21.527 1.00 61.25 87 PRO A CA 1
ATOM 665 C C . PRO A 1 87 ? -9.673 -3.403 20.353 1.00 61.25 87 PRO A C 1
ATOM 667 O O . PRO A 1 87 ? -10.046 -3.199 19.200 1.00 61.25 87 PRO A O 1
ATOM 670 N N . LYS A 1 88 ? -8.378 -3.580 20.656 1.00 68.31 88 LYS A N 1
ATOM 671 C CA . LYS A 1 88 ? -7.244 -3.320 19.745 1.00 68.31 88 LYS A CA 1
ATOM 672 C C . LYS A 1 88 ? -7.089 -4.322 18.596 1.00 68.31 88 LYS A C 1
ATOM 674 O O . LYS A 1 88 ? -6.601 -3.965 17.529 1.00 68.31 88 LYS A O 1
ATOM 679 N N . ARG A 1 89 ? -7.482 -5.586 18.799 1.00 73.50 89 ARG A N 1
ATOM 680 C CA . ARG A 1 89 ? -7.129 -6.693 17.885 1.00 73.50 89 ARG A CA 1
ATOM 681 C C . ARG A 1 89 ? -7.750 -6.568 16.495 1.00 73.50 89 ARG A C 1
ATOM 683 O O . ARG A 1 89 ? -7.036 -6.709 15.508 1.00 73.50 89 ARG A O 1
ATOM 690 N N . ASN A 1 90 ? -9.045 -6.272 16.407 1.00 74.69 90 ASN A N 1
ATOM 691 C CA . ASN A 1 90 ? -9.733 -6.239 15.113 1.00 74.69 90 ASN A CA 1
ATOM 692 C C . ASN A 1 90 ? -9.257 -5.057 14.262 1.00 74.69 90 ASN A C 1
ATOM 694 O O . ASN A 1 90 ? -9.025 -5.221 13.072 1.00 74.69 90 ASN A O 1
ATOM 698 N N . GLN A 1 91 ? -9.035 -3.892 14.875 1.00 76.00 91 GLN A N 1
ATOM 699 C CA . GLN A 1 91 ? -8.557 -2.705 14.165 1.00 76.00 91 GLN A CA 1
ATOM 700 C C . GLN A 1 91 ? -7.109 -2.866 13.677 1.00 76.00 91 GLN A C 1
ATOM 702 O O . GLN A 1 91 ? -6.794 -2.456 12.563 1.00 76.00 91 GLN A O 1
ATOM 707 N N . LEU A 1 92 ? -6.254 -3.530 14.463 1.00 81.25 92 LEU A N 1
ATOM 708 C CA . LEU A 1 92 ? -4.894 -3.894 14.055 1.00 81.25 92 LEU A CA 1
ATOM 709 C C . LEU A 1 92 ? -4.879 -4.843 12.853 1.00 81.25 92 LEU A C 1
ATOM 711 O O . LEU A 1 92 ? -4.127 -4.616 11.910 1.00 81.25 92 LEU A O 1
ATOM 715 N N . ILE A 1 93 ? -5.718 -5.883 12.870 1.00 82.44 93 ILE A N 1
ATOM 716 C CA . ILE A 1 93 ? -5.791 -6.863 11.776 1.00 82.44 93 ILE A CA 1
ATOM 717 C C . ILE A 1 93 ? -6.376 -6.217 10.518 1.00 82.44 93 ILE A C 1
ATOM 719 O O . ILE A 1 93 ? -5.803 -6.349 9.440 1.00 82.44 93 ILE A O 1
ATOM 723 N N . VAL A 1 94 ? -7.481 -5.475 10.647 1.00 84.50 94 VAL A N 1
ATOM 724 C CA . VAL A 1 94 ? -8.123 -4.800 9.510 1.00 84.50 94 VAL A CA 1
ATOM 725 C C . VAL A 1 94 ? -7.189 -3.752 8.910 1.00 84.50 94 VAL A C 1
ATOM 727 O O . VAL A 1 94 ? -7.014 -3.744 7.698 1.00 84.50 94 VAL A O 1
ATOM 730 N N . GLY A 1 95 ? -6.531 -2.921 9.722 1.00 80.69 95 GLY A N 1
ATOM 731 C CA . GLY A 1 95 ? -5.565 -1.935 9.228 1.00 80.69 95 GLY A CA 1
ATOM 732 C C . GLY A 1 95 ? -4.317 -2.577 8.614 1.00 80.69 95 GLY A C 1
ATOM 733 O O . GLY A 1 95 ? -3.855 -2.156 7.554 1.00 80.69 95 GLY A O 1
ATOM 734 N N . GLY A 1 96 ? -3.811 -3.652 9.225 1.00 85.38 96 GLY A N 1
ATOM 735 C CA . GLY A 1 96 ? -2.668 -4.411 8.716 1.00 85.38 96 GLY A CA 1
ATOM 736 C C . GLY A 1 96 ? -2.941 -5.122 7.386 1.00 85.38 96 GLY A C 1
ATOM 737 O O . GLY A 1 96 ? -2.026 -5.247 6.575 1.00 85.38 96 GLY A O 1
ATOM 738 N N . LEU A 1 97 ? -4.183 -5.551 7.137 1.00 87.75 97 LEU A N 1
ATOM 739 C CA . LEU A 1 97 ? -4.618 -6.132 5.861 1.00 87.75 97 LEU A CA 1
ATOM 740 C C . LEU A 1 97 ? -5.069 -5.073 4.843 1.00 87.75 97 LEU A C 1
ATOM 742 O O . LEU A 1 97 ? -4.927 -5.290 3.642 1.00 87.75 97 LEU A O 1
ATOM 746 N N . ALA A 1 98 ? -5.549 -3.912 5.296 1.00 88.69 98 ALA A N 1
ATOM 747 C CA . ALA A 1 98 ? -5.932 -2.809 4.416 1.00 88.69 98 ALA A CA 1
ATOM 748 C C . ALA A 1 98 ? -4.742 -2.310 3.592 1.00 88.69 98 ALA A C 1
ATOM 750 O O . ALA A 1 98 ? -4.885 -2.067 2.395 1.00 88.69 98 ALA A O 1
ATOM 751 N N . PHE A 1 99 ? -3.565 -2.187 4.217 1.00 91.75 99 PHE A N 1
ATOM 752 C CA . PHE A 1 99 ? -2.358 -1.709 3.544 1.00 91.75 99 PHE A CA 1
ATOM 753 C C . PHE A 1 99 ? -1.952 -2.549 2.323 1.00 91.75 99 PHE A C 1
ATOM 755 O O . PHE A 1 99 ? -1.848 -1.970 1.243 1.00 91.75 99 PHE A O 1
ATOM 762 N N . PRO A 1 100 ? -1.754 -3.878 2.419 1.00 92.06 100 PRO A N 1
ATOM 763 C CA . PRO A 1 100 ? -1.356 -4.683 1.271 1.00 92.06 100 PRO A CA 1
ATOM 764 C C . PRO A 1 100 ? -2.413 -4.709 0.166 1.00 92.06 100 PRO A C 1
ATOM 766 O O . PRO A 1 100 ? -2.049 -4.634 -1.005 1.00 92.06 100 PRO A O 1
ATOM 769 N N . VAL A 1 101 ? -3.707 -4.731 0.508 1.00 91.44 101 VAL A N 1
ATOM 770 C CA . VAL A 1 101 ? -4.788 -4.645 -0.490 1.00 91.44 101 VAL A CA 1
ATOM 771 C C . VAL A 1 101 ? -4.745 -3.300 -1.220 1.00 91.44 101 VAL A C 1
ATOM 773 O O . VAL A 1 101 ? -4.806 -3.253 -2.448 1.00 91.44 101 VAL A O 1
ATOM 776 N N . TRP A 1 102 ? -4.597 -2.201 -0.479 1.00 92.56 102 TRP A N 1
ATOM 777 C CA . TRP A 1 102 ? -4.520 -0.859 -1.051 1.00 92.56 102 TRP A CA 1
ATOM 778 C C . TRP A 1 102 ? -3.261 -0.649 -1.902 1.00 92.56 102 TRP A C 1
ATOM 780 O O . TRP A 1 102 ? -3.343 -0.128 -3.014 1.00 92.56 102 TRP A O 1
ATOM 790 N N . ALA A 1 103 ? -2.101 -1.087 -1.415 1.00 90.81 103 ALA A N 1
ATOM 791 C CA . ALA A 1 103 ? -0.843 -0.991 -2.143 1.00 90.81 103 ALA A CA 1
ATOM 792 C C . ALA A 1 103 ? -0.873 -1.845 -3.418 1.00 90.81 103 ALA A C 1
ATOM 794 O O . ALA A 1 103 ? -0.482 -1.366 -4.476 1.00 90.81 103 ALA A O 1
ATOM 795 N N . TYR A 1 104 ? -1.416 -3.066 -3.375 1.00 90.50 104 TYR A N 1
ATOM 796 C CA . TYR A 1 104 ? -1.583 -3.880 -4.582 1.00 90.50 104 TYR A CA 1
ATOM 797 C C . TYR A 1 104 ? -2.507 -3.204 -5.608 1.00 90.50 104 TYR A C 1
ATOM 799 O O . TYR A 1 104 ? -2.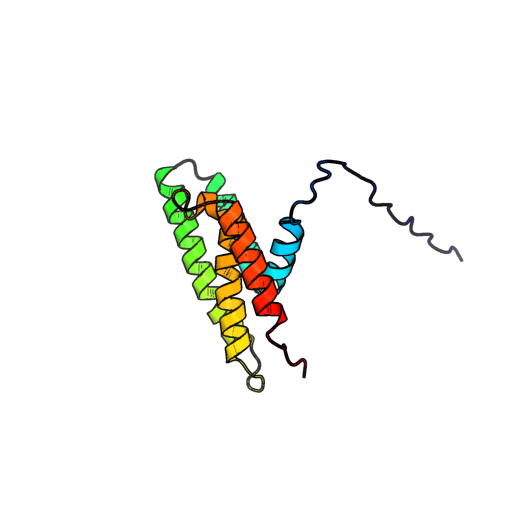211 -3.210 -6.802 1.00 90.50 104 TYR A O 1
ATOM 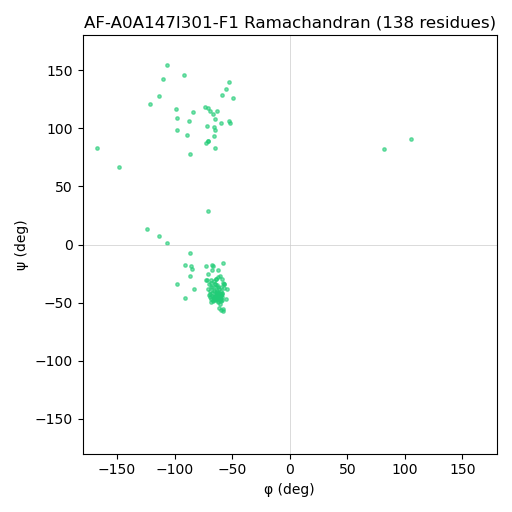807 N N . LEU A 1 105 ? -3.574 -2.538 -5.153 1.00 89.81 105 LEU A N 1
ATOM 808 C CA . LEU A 1 105 ? -4.482 -1.790 -6.024 1.00 89.81 105 LEU A CA 1
ATOM 809 C C . LEU A 1 105 ? -3.801 -0.613 -6.740 1.00 89.81 105 LEU A C 1
ATOM 811 O O . LEU A 1 105 ? -4.075 -0.3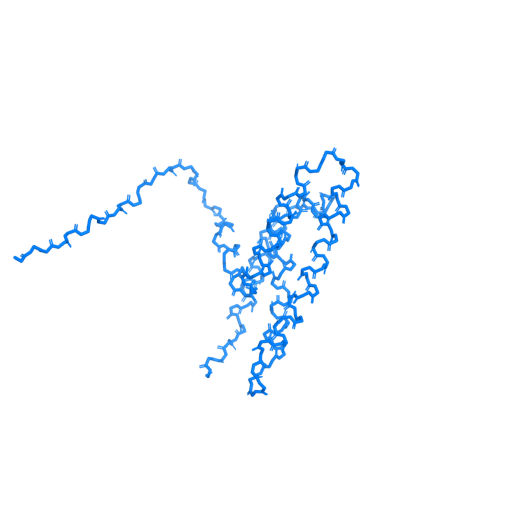71 -7.913 1.00 89.81 105 LEU A O 1
ATOM 815 N N . ILE A 1 106 ? -2.920 0.116 -6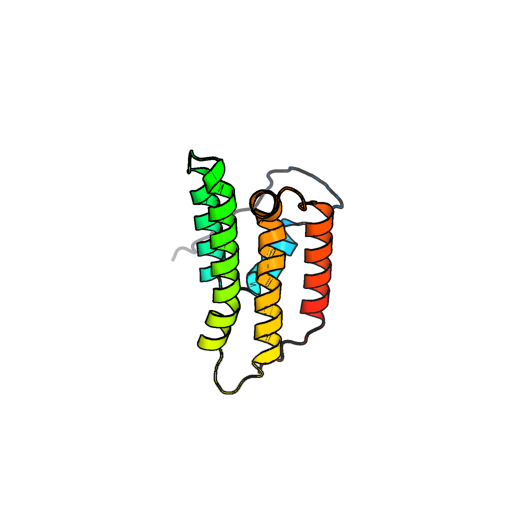.050 1.00 88.06 106 ILE A N 1
ATOM 816 C CA . ILE A 1 106 ? -2.308 1.354 -6.562 1.00 88.06 106 ILE A CA 1
ATOM 817 C C . ILE A 1 106 ? -0.988 1.098 -7.293 1.00 88.06 106 ILE A C 1
ATOM 819 O O . ILE A 1 106 ? -0.749 1.630 -8.377 1.00 88.06 106 ILE A O 1
ATOM 823 N N . SER A 1 107 ? -0.118 0.292 -6.700 1.00 87.12 107 SER A N 1
ATOM 824 C CA . SER A 1 107 ? 1.263 0.080 -7.134 1.00 87.12 107 SER A CA 1
ATOM 825 C C . SER A 1 107 ? 1.579 -1.392 -7.399 1.00 87.12 107 SER A C 1
ATOM 827 O O . SER A 1 107 ? 2.746 -1.729 -7.582 1.00 87.12 107 SER A O 1
ATOM 829 N N . GLY A 1 108 ? 0.578 -2.276 -7.493 1.00 82.50 108 GLY A N 1
ATOM 830 C CA . GLY A 1 108 ? 0.791 -3.708 -7.736 1.00 82.50 108 GLY A CA 1
ATOM 831 C C . GLY A 1 108 ? 1.630 -4.004 -8.983 1.00 82.50 108 GLY A C 1
ATOM 832 O O . GLY A 1 108 ? 2.528 -4.838 -8.923 1.00 82.50 108 GLY A O 1
ATOM 833 N N . HIS A 1 109 ? 1.447 -3.234 -10.061 1.00 86.06 109 HIS A N 1
ATOM 834 C CA . HIS A 1 109 ? 2.267 -3.330 -11.277 1.00 86.06 109 HIS A CA 1
ATOM 835 C C . HIS A 1 109 ? 3.759 -3.017 -11.052 1.00 86.06 109 HIS A C 1
ATOM 837 O O . HIS A 1 109 ? 4.596 -3.432 -11.844 1.00 86.06 109 HIS A O 1
ATOM 843 N N . GLN A 1 110 ? 4.106 -2.284 -9.991 1.00 83.06 110 GLN A N 1
ATOM 844 C CA . GLN A 1 110 ? 5.487 -1.932 -9.635 1.00 83.06 110 GLN A CA 1
ATOM 845 C C . GLN A 1 110 ? 6.062 -2.867 -8.567 1.00 83.06 110 GLN A C 1
ATOM 847 O O . GLN A 1 110 ? 7.256 -3.149 -8.585 1.00 83.06 110 GLN A O 1
ATOM 852 N N . VAL A 1 111 ? 5.220 -3.342 -7.642 1.00 80.81 111 VAL A N 1
ATOM 853 C CA . VAL A 1 111 ? 5.623 -4.193 -6.509 1.00 80.81 111 VAL A CA 1
ATOM 854 C C . VAL A 1 111 ? 5.733 -5.664 -6.911 1.00 80.81 111 VAL A C 1
ATOM 856 O O . VAL A 1 111 ? 6.620 -6.357 -6.428 1.00 80.81 111 VAL A O 1
ATOM 859 N N . VAL A 1 112 ? 4.835 -6.153 -7.771 1.00 82.62 112 VAL A N 1
ATOM 860 C CA . VAL A 1 112 ? 4.755 -7.557 -8.213 1.00 82.62 112 VAL A CA 1
ATOM 861 C C . VAL A 1 112 ? 4.226 -7.634 -9.656 1.00 82.62 112 VAL A C 1
ATOM 863 O O . VAL A 1 112 ? 3.137 -8.156 -9.888 1.00 82.62 112 VAL A O 1
ATOM 866 N N . PRO A 1 113 ? 4.983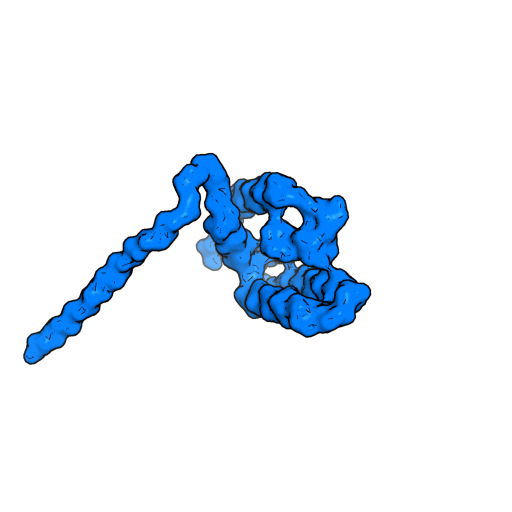 -7.147 -10.659 1.00 81.19 113 PRO A N 1
ATOM 867 C CA . PRO A 1 113 ? 4.507 -7.049 -12.044 1.00 81.19 113 PRO A CA 1
ATOM 868 C C . PRO A 1 113 ? 4.051 -8.394 -12.624 1.00 81.19 113 PRO A C 1
ATOM 870 O O . PRO A 1 113 ? 3.102 -8.442 -13.394 1.00 81.19 113 PRO A O 1
ATOM 873 N N . GLN A 1 114 ? 4.696 -9.492 -12.223 1.00 84.88 114 GLN A N 1
ATOM 874 C CA . GLN A 1 114 ? 4.420 -10.845 -12.724 1.00 84.88 114 GLN A CA 1
ATOM 875 C C . GLN A 1 114 ? 3.082 -11.414 -12.228 1.00 84.88 114 GLN A C 1
ATOM 877 O O . GLN A 1 114 ? 2.504 -12.286 -12.866 1.00 84.88 114 GLN A O 1
ATOM 882 N N . PHE A 1 115 ? 2.608 -10.925 -11.081 1.00 82.50 115 PHE A N 1
ATOM 883 C CA . PHE A 1 115 ? 1.376 -11.370 -10.429 1.00 82.50 115 PHE A CA 1
ATOM 884 C C . PHE A 1 115 ? 0.313 -10.272 -10.418 1.00 82.50 115 PHE A C 1
ATOM 886 O O . PHE A 1 115 ? -0.702 -10.409 -9.737 1.00 82.50 115 PHE A O 1
ATOM 893 N N . TYR A 1 116 ? 0.558 -9.151 -11.100 1.00 87.94 116 TYR A N 1
ATOM 894 C CA . TYR A 1 116 ? -0.376 -8.042 -11.129 1.00 87.94 116 TYR A CA 1
ATOM 895 C C . TYR A 1 116 ? -1.437 -8.278 -12.195 1.00 87.94 116 TYR A C 1
ATOM 897 O O . TYR A 1 116 ? -1.152 -8.245 -13.390 1.00 87.94 116 TYR A O 1
ATOM 905 N N . ASP A 1 117 ? -2.672 -8.454 -11.741 1.00 88.25 117 ASP A N 1
ATOM 906 C CA . ASP A 1 117 ? -3.852 -8.438 -12.590 1.00 88.25 117 ASP A CA 1
ATOM 907 C C . ASP A 1 117 ? -4.796 -7.333 -12.076 1.00 88.25 117 ASP A C 1
ATOM 909 O O . ASP A 1 117 ? -5.199 -7.359 -10.904 1.00 88.25 117 ASP A O 1
ATOM 913 N N . PRO A 1 118 ? -5.146 -6.334 -12.909 1.00 85.12 118 PRO A N 1
ATOM 914 C CA . PRO A 1 118 ? -6.052 -5.255 -12.511 1.00 85.12 118 PRO A CA 1
ATOM 915 C C . PRO A 1 118 ? -7.428 -5.753 -12.037 1.00 85.12 118 PRO A C 1
ATOM 917 O O . PRO A 1 118 ? -8.042 -5.159 -11.143 1.00 85.12 118 PRO A O 1
ATOM 920 N N . GLY A 1 119 ? -7.914 -6.856 -12.612 1.00 87.31 119 GLY A N 1
ATOM 921 C CA . GLY A 1 119 ? -9.146 -7.525 -12.213 1.00 87.31 119 GLY A CA 1
ATOM 922 C C . GLY A 1 119 ? -9.024 -8.130 -10.818 1.00 87.31 119 GLY A C 1
ATOM 923 O O . GLY A 1 119 ? -9.867 -7.847 -9.964 1.00 87.31 119 GLY A O 1
ATOM 924 N N . LEU A 1 120 ? -7.943 -8.870 -10.537 1.00 87.19 120 LEU A N 1
ATOM 925 C CA . LEU A 1 120 ? -7.666 -9.388 -9.188 1.00 87.19 120 LEU A CA 1
ATOM 926 C C . LEU A 1 120 ? -7.558 -8.265 -8.159 1.00 87.19 120 LEU A C 1
ATOM 928 O O . LEU A 1 120 ? -8.120 -8.381 -7.070 1.00 87.19 120 LEU A O 1
ATOM 932 N N . ALA A 1 121 ? -6.887 -7.164 -8.499 1.00 87.44 121 ALA A N 1
ATOM 933 C CA . ALA A 1 121 ? -6.760 -6.019 -7.607 1.00 87.44 121 ALA A CA 1
ATOM 934 C C . ALA A 1 121 ? -8.132 -5.437 -7.234 1.00 87.44 121 ALA A C 1
ATOM 936 O O . ALA A 1 121 ? -8.410 -5.176 -6.061 1.00 87.44 121 ALA A O 1
ATOM 937 N N . THR A 1 122 ? -9.018 -5.308 -8.222 1.00 86.00 122 THR A N 1
ATOM 938 C CA . THR A 1 122 ? -10.383 -4.803 -8.029 1.00 86.00 122 THR A CA 1
ATOM 939 C C . THR A 1 122 ? -11.233 -5.769 -7.201 1.00 86.00 122 THR A C 1
ATOM 941 O O . THR A 1 122 ? -11.912 -5.345 -6.264 1.00 86.00 122 THR A O 1
ATOM 944 N N . ILE A 1 123 ? -11.163 -7.072 -7.491 1.00 88.56 123 ILE A N 1
ATOM 945 C CA . ILE A 1 123 ? -11.873 -8.117 -6.737 1.00 88.56 123 ILE A CA 1
ATOM 946 C C . ILE A 1 123 ? -11.424 -8.119 -5.271 1.00 88.56 123 ILE A C 1
ATOM 948 O O . ILE A 1 123 ? -12.267 -8.101 -4.374 1.00 88.56 123 ILE A O 1
ATOM 952 N N . LEU A 1 124 ? -10.113 -8.078 -5.014 1.00 89.19 124 LEU A N 1
ATOM 953 C CA . LEU A 1 124 ? -9.558 -8.021 -3.660 1.00 89.19 124 LEU A CA 1
ATOM 954 C C . LEU A 1 124 ? -10.013 -6.768 -2.911 1.00 89.19 124 LEU A C 1
ATOM 956 O O . LEU A 1 124 ? -10.423 -6.864 -1.756 1.00 89.19 124 LEU A O 1
ATOM 960 N N . ALA A 1 125 ? -9.991 -5.606 -3.565 1.00 86.12 125 ALA A N 1
ATOM 961 C CA . ALA A 1 125 ? -10.450 -4.355 -2.972 1.00 86.12 125 ALA A CA 1
ATOM 962 C C . ALA A 1 125 ? -11.939 -4.406 -2.588 1.00 86.12 125 ALA A C 1
ATOM 964 O O . ALA A 1 125 ? -12.312 -3.974 -1.495 1.00 86.12 125 ALA A O 1
ATOM 965 N N . LEU A 1 126 ? -12.790 -4.971 -3.449 1.00 87.06 126 LEU A N 1
ATOM 966 C CA . LEU A 1 126 ? -14.220 -5.132 -3.181 1.00 87.06 126 LEU A CA 1
ATOM 967 C C . LEU A 1 126 ? -14.494 -6.119 -2.048 1.00 87.06 126 LEU A C 1
ATOM 969 O O . LEU A 1 126 ? -15.250 -5.796 -1.130 1.00 87.06 126 LEU A O 1
ATOM 973 N N . LEU A 1 127 ? -13.862 -7.295 -2.085 1.00 88.06 127 LEU A N 1
ATOM 974 C CA . LEU A 1 127 ? -13.979 -8.299 -1.026 1.00 88.06 127 LEU A CA 1
ATOM 975 C C . LEU A 1 127 ? -13.525 -7.725 0.314 1.00 88.06 127 LEU A C 1
ATOM 977 O O . LEU A 1 127 ? -14.230 -7.856 1.312 1.00 88.06 127 LEU A O 1
ATOM 981 N N . PHE A 1 128 ? -12.393 -7.025 0.329 1.00 88.56 128 PHE A N 1
ATOM 982 C CA . PHE A 1 128 ? -11.901 -6.374 1.532 1.00 88.56 128 PHE A CA 1
ATOM 983 C C . PHE A 1 128 ? -12.862 -5.287 2.025 1.00 88.56 128 PHE A C 1
ATOM 985 O O . PHE A 1 128 ? -13.158 -5.228 3.217 1.00 88.56 128 PHE A O 1
ATOM 992 N N . SER A 1 129 ? -13.413 -4.466 1.127 1.00 84.88 129 SER A N 1
ATOM 993 C CA . SER A 1 129 ? -14.412 -3.460 1.493 1.00 84.88 129 SER A CA 1
ATOM 994 C C . SER A 1 129 ? -15.657 -4.100 2.118 1.00 84.88 129 SER A C 1
ATOM 996 O O . SER A 1 129 ? -16.132 -3.601 3.137 1.00 84.88 129 SER A O 1
ATOM 998 N N . LEU A 1 130 ? -16.161 -5.202 1.557 1.00 85.44 130 LEU A N 1
ATOM 999 C CA . LEU A 1 130 ? -17.303 -5.951 2.094 1.00 85.44 130 LEU A CA 1
ATOM 1000 C C . LEU A 1 130 ? -17.003 -6.521 3.484 1.00 85.44 130 LEU A C 1
ATOM 1002 O O . LEU A 1 130 ? -17.773 -6.299 4.417 1.00 85.44 130 LEU A O 1
ATOM 1006 N N . VAL A 1 131 ? -15.859 -7.193 3.643 1.00 85.38 131 VAL A N 1
ATOM 1007 C CA . VAL A 1 131 ? -15.421 -7.752 4.932 1.00 85.38 131 VAL A CA 1
ATOM 1008 C C . VAL A 1 131 ? -15.240 -6.645 5.971 1.00 85.38 131 VAL A C 1
ATOM 1010 O O . VAL A 1 131 ? -15.699 -6.783 7.101 1.00 85.38 131 VAL A O 1
ATOM 1013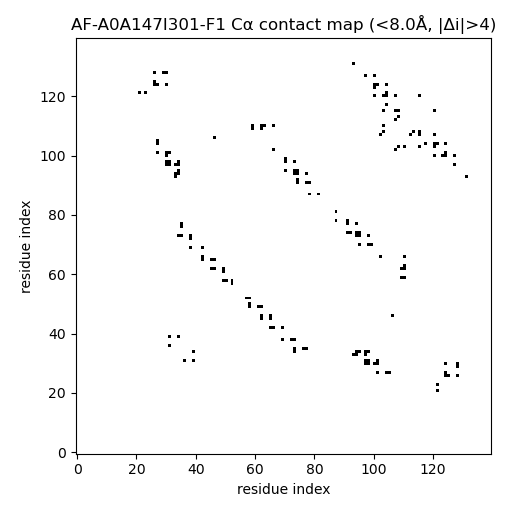 N N . SER A 1 132 ? -14.633 -5.518 5.592 1.00 79.69 132 SER A N 1
ATOM 1014 C CA . SER A 1 132 ? -14.436 -4.384 6.499 1.00 79.69 132 SER A CA 1
ATOM 1015 C C . SER A 1 132 ? -15.756 -3.749 6.947 1.00 79.69 132 SER A C 1
ATOM 1017 O O . SER A 1 132 ? -15.863 -3.331 8.095 1.00 79.69 132 SER A O 1
ATOM 1019 N N . ALA A 1 133 ? -16.774 -3.722 6.078 1.00 80.88 133 ALA A N 1
ATOM 1020 C CA . ALA A 1 133 ? -18.101 -3.201 6.399 1.00 80.88 133 ALA A CA 1
ATOM 1021 C C . ALA A 1 133 ? -18.896 -4.136 7.327 1.00 80.88 133 ALA A C 1
ATOM 1023 O O . ALA A 1 133 ? -19.701 -3.667 8.128 1.00 80.88 133 ALA A O 1
ATOM 1024 N N . LEU A 1 134 ? -18.655 -5.447 7.234 1.00 81.88 134 LEU A N 1
ATOM 1025 C CA . LEU A 1 134 ? -19.254 -6.468 8.100 1.00 81.88 134 LEU A CA 1
ATOM 1026 C C . LEU A 1 134 ? -18.681 -6.472 9.521 1.00 81.88 134 LEU A C 1
ATOM 1028 O O . LEU A 1 134 ? -19.310 -7.025 10.420 1.00 81.88 134 LEU A O 1
ATOM 1032 N N . ILE A 1 135 ? -17.509 -5.874 9.742 1.00 77.19 135 ILE A N 1
ATOM 1033 C CA . ILE A 1 135 ? -16.908 -5.759 11.071 1.00 77.19 135 ILE A CA 1
ATOM 1034 C C . ILE A 1 135 ? -17.454 -4.481 11.724 1.00 77.19 135 ILE A C 1
ATOM 1036 O O . ILE A 1 135 ? -17.036 -3.383 11.347 1.00 77.19 135 ILE A O 1
ATOM 1040 N N . PRO A 1 136 ? -18.364 -4.571 12.715 1.00 62.16 136 PRO A N 1
ATOM 1041 C CA . PRO A 1 136 ? -18.846 -3.390 13.411 1.00 62.16 136 PRO A CA 1
ATOM 1042 C C . PRO A 1 136 ? -17.683 -2.748 14.171 1.00 62.16 136 PRO A C 1
ATOM 1044 O O . PRO A 1 136 ? -17.211 -3.259 15.189 1.00 62.16 136 PRO A O 1
ATOM 1047 N N . MET A 1 137 ? -17.213 -1.601 13.682 1.00 56.28 137 MET A N 1
ATOM 1048 C CA . MET A 1 137 ? -16.370 -0.703 14.464 1.00 56.28 137 MET A CA 1
ATOM 1049 C C . MET A 1 137 ? -17.259 -0.073 15.533 1.00 56.28 137 MET A C 1
ATOM 1051 O O . MET A 1 137 ? -17.906 0.945 15.292 1.00 56.28 137 MET A O 1
ATOM 1055 N N . ASN A 1 138 ? -17.349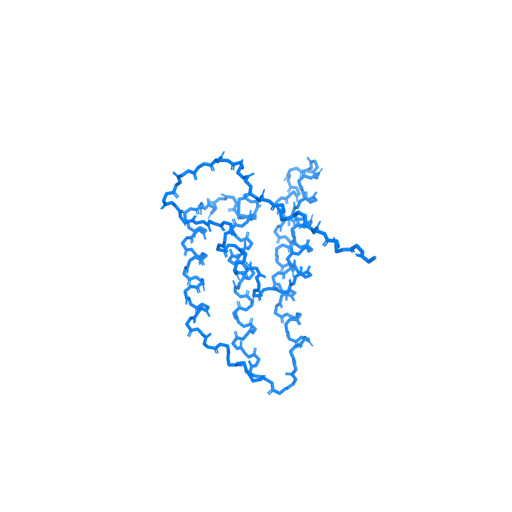 -0.732 16.690 1.00 49.53 138 ASN A N 1
ATOM 1056 C CA . ASN A 1 138 ? -18.094 -0.223 17.832 1.00 49.53 138 ASN A CA 1
ATOM 1057 C C . ASN A 1 138 ? -17.498 1.131 18.247 1.00 49.53 138 ASN A C 1
ATOM 1059 O O . ASN A 1 138 ? -16.392 1.208 18.789 1.00 49.53 138 ASN A O 1
ATOM 1063 N N . ARG A 1 139 ? -18.209 2.202 17.899 1.00 46.00 139 ARG A N 1
ATOM 1064 C CA . ARG A 1 139 ? -17.806 3.589 18.102 1.00 46.00 139 ARG A CA 1
ATOM 1065 C C . ARG A 1 139 ? -18.252 4.000 19.504 1.00 46.00 139 ARG A C 1
ATOM 1067 O O . ARG A 1 139 ? -19.274 4.658 19.643 1.00 46.00 139 ARG A O 1
ATOM 1074 N N . ASN A 1 140 ? -17.499 3.562 20.513 1.00 39.38 140 ASN A N 1
ATOM 1075 C CA . ASN A 1 140 ? -17.605 4.077 21.882 1.00 39.38 140 ASN A CA 1
ATOM 1076 C C . ASN A 1 140 ? -16.697 5.293 22.068 1.00 39.38 140 ASN A C 1
ATOM 1078 O O . ASN A 1 140 ? -15.494 5.204 21.704 1.00 39.38 140 ASN A O 1
#

Solvent-accessible surface area (backbone atoms only — not comparable to full-atom values): 8451 Å² total; per-residue (Å²): 141,83,82,83,77,76,80,80,80,76,87,74,80,84,88,80,79,96,60,102,57,82,60,60,70,59,55,46,54,58,41,49,70,54,35,62,66,68,55,53,52,52,48,54,49,52,52,57,51,40,74,70,50,86,52,67,85,53,33,44,60,48,41,36,48,50,49,54,50,49,48,58,45,44,35,54,49,48,60,72,71,51,62,95,87,59,85,59,67,64,56,36,52,52,24,41,53,30,44,58,49,43,46,41,56,76,44,18,66,60,58,40,53,93,76,50,44,75,64,58,31,50,51,50,46,50,53,48,52,53,54,56,68,71,50,80,77,81,87,125

Secondary structure (DSSP, 8-state):
--------------------S--HHHHHHHHHTTS-HHHHHHHHHHHHHHTT-S-HHHHHHHHHHHHHHHHHHHHHHHHHHS-TTS-HHHHHHHHHHHHHHHHHHHHHHHH-GGG--HHHHHHHHHHHHHHHHHS-----

Nearest PDB structures (foldseek):
  8s9s-assembly1_4  TM=2.486E-01  e=1.426E+00  Homo sapiens
  3mvp-assembly1_A  TM=3.407E-01  e=3.543E+00  Streptococcus mutans UA159
  2jqq-assembly1_A  TM=3.091E-01  e=3.944E+00  Saccharomyces cerevisiae

pLDDT: mean 77.82, std 16.49, range [33.72, 93.38]